Protein AF-A0A183MCG9-F1 (afdb_monomer)

pLDDT: mean 92.88, std 8.15, range [55.12, 97.25]

Structure (mmCIF, N/CA/C/O backbone):
data_AF-A0A183MCG9-F1
#
_entry.id   AF-A0A183MCG9-F1
#
loop_
_atom_site.group_PDB
_atom_site.id
_atom_site.type_symbol
_atom_site.label_atom_id
_atom_site.label_alt_id
_atom_site.label_comp_id
_atom_site.label_asym_id
_atom_site.label_entity_id
_atom_site.label_seq_id
_atom_site.pdbx_PDB_ins_code
_atom_site.Cartn_x
_atom_site.Cartn_y
_atom_site.Cartn_z
_atom_site.occupancy
_atom_site.B_iso_or_equiv
_atom_site.auth_seq_id
_atom_site.auth_comp_id
_atom_site.auth_asym_id
_atom_site.auth_atom_id
_atom_site.pdbx_PDB_model_num
ATOM 1 N N . MET A 1 1 ? 1.601 4.048 -8.310 1.00 68.19 1 MET A N 1
ATOM 2 C CA . MET A 1 1 ? 1.977 2.987 -7.363 1.00 68.19 1 MET A CA 1
ATOM 3 C C . MET A 1 1 ? 1.743 3.542 -5.971 1.00 68.19 1 MET A C 1
ATOM 5 O O . MET A 1 1 ? 2.491 4.422 -5.568 1.00 68.19 1 MET A O 1
ATOM 9 N N . ARG A 1 2 ? 0.603 3.215 -5.354 1.00 77.00 2 ARG A N 1
ATOM 10 C CA . ARG A 1 2 ? 0.153 3.828 -4.087 1.00 77.00 2 ARG A CA 1
ATOM 11 C C . ARG A 1 2 ? -0.152 2.804 -2.990 1.00 77.00 2 ARG A C 1
ATOM 13 O O . ARG A 1 2 ? -0.349 3.207 -1.854 1.00 77.00 2 ARG A O 1
ATOM 20 N N . ASP A 1 3 ? -0.167 1.526 -3.336 1.00 89.00 3 ASP A N 1
ATOM 21 C CA . ASP A 1 3 ? -0.583 0.416 -2.487 1.00 89.00 3 ASP A CA 1
ATOM 22 C C . ASP A 1 3 ? 0.097 -0.865 -2.981 1.00 89.00 3 ASP A C 1
ATOM 24 O O . ASP A 1 3 ? 0.585 -0.929 -4.120 1.00 89.00 3 ASP A O 1
ATOM 28 N N . VAL A 1 4 ? 0.157 -1.863 -2.103 1.00 93.44 4 VAL A N 1
ATOM 29 C CA . VAL A 1 4 ? 0.820 -3.144 -2.382 1.00 93.44 4 VAL A CA 1
ATOM 30 C C . VAL A 1 4 ? 0.078 -4.005 -3.409 1.00 93.44 4 VAL A C 1
ATOM 32 O O . VAL A 1 4 ? 0.723 -4.768 -4.129 1.00 93.44 4 VAL A O 1
ATOM 35 N N . ASP A 1 5 ? -1.241 -3.851 -3.544 1.00 94.12 5 ASP A N 1
ATOM 36 C CA . ASP A 1 5 ? -2.053 -4.623 -4.495 1.00 94.12 5 ASP A CA 1
ATOM 37 C C . ASP A 1 5 ? -1.708 -4.243 -5.941 1.00 94.12 5 ASP A C 1
ATOM 39 O O . ASP A 1 5 ? -1.404 -5.101 -6.771 1.00 94.12 5 ASP A O 1
ATOM 43 N N . SER A 1 6 ? -1.615 -2.942 -6.219 1.00 93.50 6 SER A N 1
ATOM 44 C CA . SER A 1 6 ? -1.162 -2.417 -7.510 1.00 93.50 6 SER A CA 1
ATOM 45 C C . SER A 1 6 ? 0.263 -2.865 -7.856 1.00 93.50 6 SER A C 1
ATOM 47 O O . SER A 1 6 ? 0.610 -3.001 -9.029 1.00 93.50 6 SER A O 1
ATOM 49 N N . MET A 1 7 ? 1.126 -3.056 -6.852 1.00 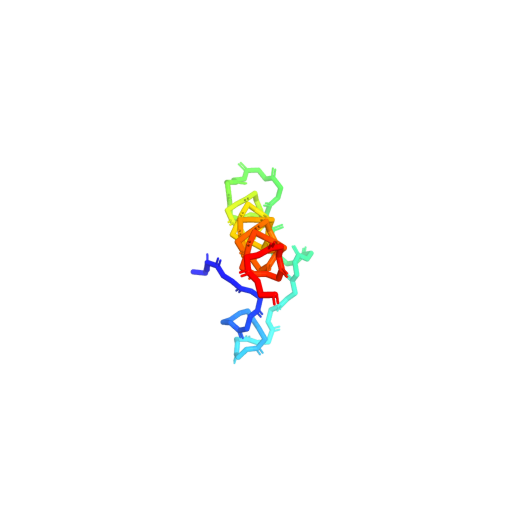95.62 7 MET A N 1
ATOM 50 C CA . MET A 1 7 ? 2.485 -3.563 -7.068 1.00 95.62 7 MET A CA 1
ATOM 51 C C . MET A 1 7 ? 2.470 -5.037 -7.464 1.00 95.62 7 MET A C 1
ATOM 53 O O . MET A 1 7 ? 3.171 -5.423 -8.401 1.00 95.62 7 MET A O 1
ATOM 57 N N . LEU A 1 8 ? 1.628 -5.837 -6.806 1.00 95.50 8 LEU A N 1
ATOM 58 C CA . LEU A 1 8 ? 1.462 -7.253 -7.106 1.00 95.50 8 LEU A CA 1
ATOM 59 C C . LEU A 1 8 ? 0.952 -7.477 -8.536 1.00 95.50 8 LEU A C 1
ATOM 61 O O . LEU A 1 8 ? 1.490 -8.330 -9.240 1.00 95.50 8 LEU A O 1
ATOM 65 N N . GLU A 1 9 ? -0.024 -6.685 -8.991 1.00 96.62 9 GLU A N 1
ATOM 66 C CA . GLU A 1 9 ? -0.540 -6.746 -10.370 1.00 96.62 9 GLU A CA 1
ATOM 67 C C . GLU A 1 9 ? 0.545 -6.481 -11.426 1.00 96.62 9 GLU A C 1
ATOM 69 O O . GLU A 1 9 ? 0.502 -7.033 -12.527 1.00 96.62 9 GLU A O 1
ATOM 74 N N . LEU A 1 10 ? 1.545 -5.665 -11.082 1.00 95.94 10 LEU A N 1
ATOM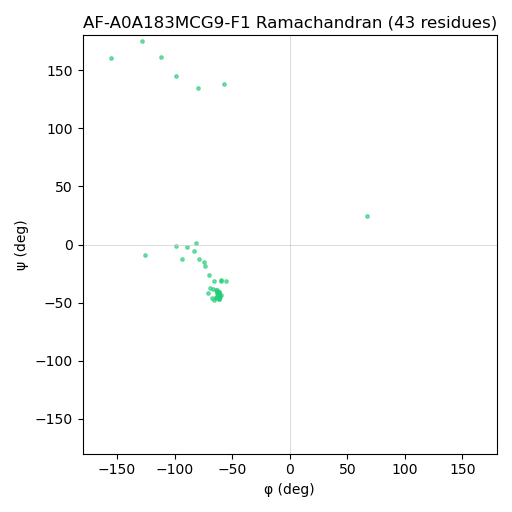 75 C CA . LEU A 1 10 ? 2.687 -5.342 -11.937 1.00 95.94 10 LEU A CA 1
ATOM 76 C C . LEU A 1 10 ? 3.870 -6.310 -11.770 1.00 95.94 10 LEU A C 1
ATOM 78 O O . LEU A 1 10 ? 4.878 -6.156 -12.460 1.00 95.94 10 LEU A O 1
ATOM 82 N N . GLY A 1 11 ? 3.772 -7.293 -10.869 1.00 97.06 11 GLY A N 1
ATOM 83 C CA . GLY A 1 11 ? 4.869 -8.205 -10.539 1.00 97.06 11 GLY A CA 1
ATOM 84 C C . GLY A 1 11 ? 6.044 -7.520 -9.834 1.00 97.06 11 GLY A C 1
ATOM 85 O O . GLY A 1 11 ? 7.170 -8.005 -9.926 1.00 97.06 11 GLY A O 1
ATOM 86 N N . LEU A 1 12 ? 5.790 -6.390 -9.170 1.00 96.19 12 LEU A N 1
ATOM 87 C CA . LEU A 1 12 ? 6.782 -5.620 -8.429 1.00 96.19 12 LEU A CA 1
ATOM 88 C C . LEU A 1 12 ? 6.705 -5.926 -6.936 1.00 96.19 12 LEU A C 1
ATOM 90 O O . LEU A 1 12 ? 5.629 -6.072 -6.356 1.00 96.19 12 LEU A O 1
ATOM 94 N N . TYR A 1 13 ? 7.864 -5.925 -6.293 1.00 95.31 13 TYR A N 1
ATOM 95 C CA . TYR A 1 13 ? 8.012 -6.007 -4.848 1.00 95.31 13 TYR A CA 1
ATOM 96 C C . TYR A 1 13 ? 8.555 -4.696 -4.284 1.00 95.31 13 TYR A C 1
ATOM 98 O O . TYR A 1 13 ? 9.172 -3.891 -4.978 1.00 95.31 13 TYR A O 1
ATOM 106 N N . LEU A 1 14 ? 8.377 -4.482 -2.977 1.00 95.06 14 LEU A N 1
ATOM 107 C CA . LEU A 1 14 ? 8.851 -3.269 -2.297 1.00 95.06 14 LEU A CA 1
ATOM 108 C C . LEU A 1 14 ? 10.358 -3.020 -2.485 1.00 95.06 14 LEU A C 1
ATOM 110 O O . LEU A 1 14 ? 10.801 -1.875 -2.512 1.00 95.06 14 LEU A O 1
ATOM 114 N N . ASN A 1 15 ? 11.149 -4.087 -2.621 1.00 95.00 15 ASN A N 1
ATOM 115 C CA . ASN A 1 15 ? 12.592 -3.988 -2.840 1.00 95.00 15 ASN A CA 1
ATOM 116 C C . ASN A 1 15 ? 12.981 -3.558 -4.257 1.00 95.00 15 ASN A C 1
ATOM 118 O O . A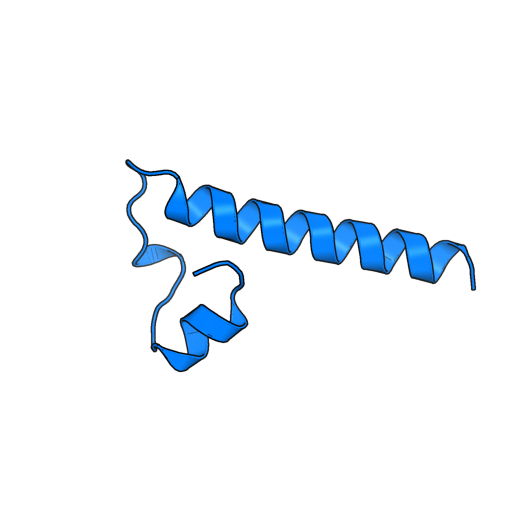SN A 1 15 ? 14.118 -3.134 -4.440 1.00 95.00 15 ASN A O 1
ATOM 122 N N . ASP A 1 16 ? 12.059 -3.617 -5.216 1.00 96.38 16 ASP A N 1
ATOM 123 C CA . ASP A 1 16 ? 12.287 -3.121 -6.575 1.00 96.38 16 ASP A CA 1
ATOM 124 C C . ASP A 1 16 ? 12.164 -1.590 -6.642 1.00 96.38 16 ASP A C 1
ATOM 126 O O . ASP A 1 16 ? 12.557 -0.967 -7.629 1.00 96.38 16 ASP A O 1
ATOM 130 N N . LEU A 1 17 ? 11.639 -0.964 -5.581 1.00 95.12 17 LEU A N 1
ATOM 131 C CA . LEU A 1 17 ? 11.545 0.485 -5.465 1.00 95.12 17 LEU A CA 1
ATOM 132 C C . LEU A 1 17 ? 12.878 1.090 -5.035 1.00 95.12 17 LEU A C 1
ATOM 134 O O . LEU A 1 17 ? 13.519 0.636 -4.079 1.00 95.12 17 LEU A O 1
ATOM 138 N N . SER A 1 18 ? 13.255 2.169 -5.721 1.00 94.56 18 SER A N 1
ATOM 139 C CA . SER A 1 18 ? 14.421 2.976 -5.377 1.00 94.56 18 SER A CA 1
ATOM 140 C C . SER A 1 18 ? 14.310 3.495 -3.943 1.00 94.56 18 SER A C 1
ATOM 142 O O . SER A 1 18 ? 13.260 3.962 -3.514 1.00 94.56 18 SER A O 1
ATOM 144 N N . MET A 1 19 ? 15.419 3.459 -3.203 1.00 94.00 19 MET A N 1
ATOM 145 C CA . MET A 1 19 ? 15.521 4.120 -1.893 1.00 94.00 19 MET A CA 1
ATOM 146 C C . MET A 1 19 ? 15.858 5.612 -2.007 1.00 94.00 19 MET A C 1
ATOM 148 O O . MET A 1 19 ? 15.950 6.305 -0.999 1.00 94.00 19 MET A O 1
ATOM 152 N N . HIS A 1 20 ? 16.118 6.101 -3.220 1.00 96.94 20 HIS A N 1
ATOM 153 C CA . HIS A 1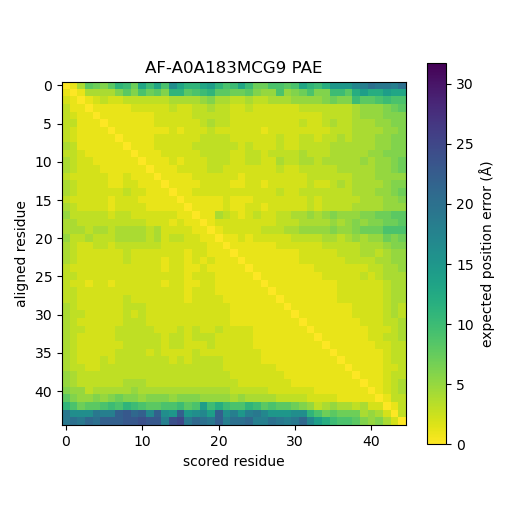 20 ? 16.549 7.478 -3.466 1.00 96.94 20 HIS A CA 1
ATOM 154 C C . HIS A 1 20 ? 15.404 8.397 -3.898 1.00 96.94 20 HIS A C 1
ATOM 156 O O . HIS A 1 20 ? 15.627 9.586 -4.118 1.00 96.94 20 HIS A O 1
ATOM 162 N N . ASP A 1 21 ? 14.195 7.857 -4.029 1.00 95.19 21 ASP A N 1
ATOM 163 C CA . ASP A 1 21 ? 12.981 8.621 -4.272 1.00 95.19 21 ASP A CA 1
ATOM 164 C C . ASP A 1 21 ? 11.897 8.251 -3.253 1.00 95.19 21 ASP A C 1
ATOM 166 O O . ASP A 1 21 ? 12.066 7.364 -2.417 1.00 95.19 21 ASP A O 1
ATOM 170 N N . SER A 1 22 ? 10.775 8.963 -3.308 1.00 95.06 22 SER A N 1
ATOM 171 C CA . SER A 1 22 ? 9.685 8.804 -2.349 1.00 95.06 22 SER A CA 1
ATOM 172 C C . SER A 1 22 ? 8.757 7.626 -2.651 1.00 95.06 22 SER A C 1
ATOM 174 O O . SER A 1 22 ? 7.774 7.447 -1.937 1.00 95.06 22 SER A O 1
ATOM 176 N N . SER A 1 23 ? 8.991 6.832 -3.704 1.00 94.75 23 SER A N 1
ATOM 177 C CA . SER A 1 23 ? 8.053 5.775 -4.113 1.00 94.75 23 SER A CA 1
ATOM 178 C C . SER A 1 23 ? 7.856 4.721 -3.026 1.00 94.75 23 SER A C 1
ATOM 180 O O .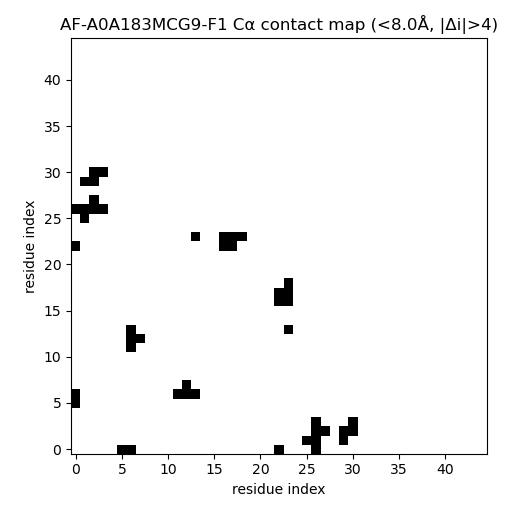 SER A 1 23 ? 6.719 4.348 -2.733 1.00 94.75 23 SER A O 1
ATOM 182 N N . ARG A 1 24 ? 8.949 4.308 -2.375 1.00 95.50 24 ARG A N 1
ATOM 183 C CA . ARG A 1 24 ? 8.931 3.358 -1.260 1.00 95.50 24 ARG A CA 1
ATOM 184 C C . ARG A 1 24 ? 8.188 3.911 -0.048 1.00 95.50 24 ARG A C 1
ATOM 186 O O . ARG A 1 24 ? 7.344 3.218 0.518 1.00 95.50 24 ARG A O 1
ATOM 193 N N . ASP A 1 25 ? 8.461 5.164 0.300 1.00 95.75 25 ASP A N 1
ATOM 194 C CA . ASP A 1 25 ? 7.829 5.837 1.436 1.00 95.75 25 ASP A CA 1
ATOM 195 C C . ASP A 1 25 ? 6.330 6.048 1.203 1.00 95.75 25 ASP A C 1
ATOM 197 O O . ASP A 1 25 ? 5.534 5.868 2.118 1.00 95.75 25 ASP A O 1
ATOM 201 N N . MET A 1 26 ? 5.924 6.373 -0.029 1.00 95.31 26 MET A N 1
ATOM 202 C CA . MET A 1 26 ? 4.515 6.562 -0.380 1.00 95.31 26 MET A CA 1
ATOM 203 C C . MET A 1 26 ? 3.694 5.282 -0.205 1.00 95.31 26 MET A C 1
ATOM 205 O O . MET A 1 26 ? 2.582 5.356 0.312 1.00 95.31 26 MET A O 1
ATOM 209 N N . VAL A 1 27 ? 4.227 4.122 -0.605 1.00 96.12 27 VAL A N 1
ATOM 210 C CA . VAL A 1 27 ? 3.543 2.832 -0.404 1.00 96.12 27 VAL A CA 1
ATOM 211 C C . VAL A 1 27 ? 3.435 2.518 1.088 1.00 96.12 27 VAL A C 1
ATOM 213 O O . VAL A 1 27 ? 2.347 2.224 1.571 1.00 96.12 27 VAL A O 1
ATOM 216 N N . LEU A 1 28 ? 4.530 2.657 1.844 1.00 95.12 28 LEU A N 1
ATOM 217 C CA . LEU A 1 28 ? 4.529 2.393 3.288 1.00 95.12 28 LEU A CA 1
ATOM 218 C C . LEU A 1 28 ? 3.578 3.318 4.061 1.00 95.12 28 LEU A C 1
ATOM 220 O O . LEU A 1 28 ? 2.863 2.856 4.948 1.00 95.12 28 LEU A O 1
ATOM 224 N N . ALA A 1 29 ? 3.533 4.605 3.710 1.00 95.69 29 ALA A N 1
ATOM 225 C CA . ALA A 1 29 ? 2.609 5.560 4.312 1.00 95.69 29 ALA A CA 1
ATOM 226 C C . ALA A 1 29 ? 1.142 5.206 4.013 1.00 95.69 29 ALA A C 1
ATOM 228 O O . ALA A 1 29 ? 0.297 5.310 4.902 1.00 95.69 29 ALA A O 1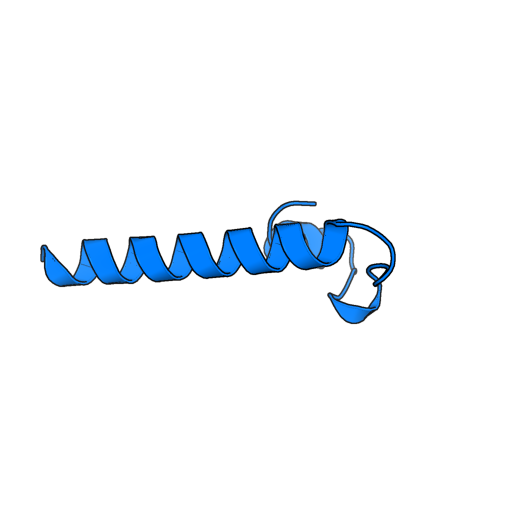
ATOM 229 N N . GLY A 1 30 ? 0.845 4.752 2.789 1.00 94.81 30 GLY A N 1
ATOM 230 C CA . GLY A 1 30 ? -0.486 4.273 2.409 1.00 94.81 30 GLY A CA 1
ATOM 231 C C . GLY A 1 30 ? -0.932 3.066 3.238 1.00 94.81 30 GLY A C 1
ATOM 232 O O . GLY A 1 30 ? -2.032 3.075 3.795 1.00 94.81 30 GLY A O 1
ATOM 233 N N . GLU A 1 31 ? -0.057 2.070 3.396 1.00 95.44 31 GLU A N 1
ATOM 234 C CA . GLU A 1 31 ? -0.333 0.890 4.227 1.00 95.44 31 GLU A CA 1
ATOM 235 C C . GLU A 1 31 ? -0.540 1.259 5.702 1.00 95.44 31 GLU A C 1
ATOM 237 O O . GLU A 1 31 ? -1.484 0.782 6.338 1.00 95.44 31 GLU A O 1
ATOM 242 N N . GLN A 1 32 ? 0.291 2.156 6.247 1.00 96.12 32 GLN A N 1
ATOM 243 C CA . GLN A 1 32 ? 0.140 2.625 7.624 1.00 96.12 32 GLN A CA 1
ATOM 244 C C . GLN A 1 32 ? -1.204 3.337 7.826 1.00 96.12 32 GLN A C 1
ATOM 246 O O . GLN A 1 32 ? -1.927 3.025 8.772 1.00 96.12 32 GLN A O 1
ATOM 251 N N . GLN A 1 33 ? -1.574 4.246 6.920 1.00 95.81 33 GLN A N 1
ATOM 252 C CA . GLN A 1 33 ? -2.845 4.964 6.996 1.00 95.81 33 GLN A CA 1
ATOM 253 C C . GLN A 1 33 ? -4.045 4.006 6.912 1.00 95.81 33 GLN A C 1
ATOM 255 O O . GLN A 1 33 ? -5.018 4.167 7.650 1.00 95.81 33 GLN A O 1
ATOM 260 N N . SER A 1 34 ? -3.982 3.001 6.033 1.00 95.06 34 SER A N 1
ATOM 261 C CA . SER A 1 34 ? -5.023 1.973 5.902 1.00 95.06 34 SER A CA 1
ATOM 262 C C . SER A 1 34 ? -5.188 1.168 7.197 1.00 95.06 34 SER A C 1
ATOM 264 O O . SER A 1 34 ? -6.309 0.968 7.675 1.00 95.06 34 SER A O 1
ATOM 266 N N . ALA A 1 35 ? -4.075 0.768 7.821 1.00 95.81 35 ALA A N 1
ATOM 267 C CA . ALA A 1 35 ? -4.082 0.056 9.094 1.00 95.81 35 ALA A CA 1
ATOM 268 C C . ALA A 1 35 ? -4.656 0.909 10.238 1.00 95.81 35 ALA A C 1
ATOM 270 O O . ALA A 1 35 ? -5.521 0.438 10.977 1.00 95.81 35 ALA A O 1
ATOM 271 N N . GLU A 1 36 ? -4.232 2.170 10.360 1.00 97.12 36 GLU A N 1
ATOM 272 C CA . GLU A 1 36 ? -4.763 3.111 11.354 1.00 97.12 36 GLU A CA 1
ATOM 273 C C . GLU A 1 36 ? -6.272 3.323 11.182 1.00 97.12 36 GLU A C 1
ATOM 275 O O . GLU A 1 36 ? -7.022 3.277 12.160 1.00 97.12 36 GLU A O 1
ATOM 280 N N . LEU A 1 37 ? -6.738 3.483 9.939 1.00 96.81 37 LEU A N 1
ATOM 281 C CA . LEU A 1 37 ? -8.160 3.616 9.635 1.00 96.81 37 LEU A CA 1
ATOM 282 C C . LEU A 1 37 ? -8.9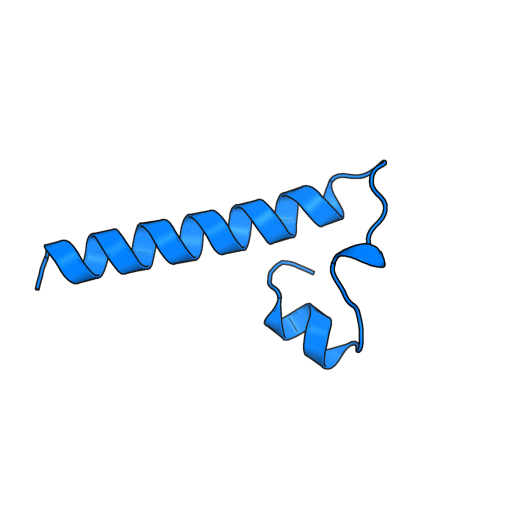44 2.361 10.036 1.00 96.81 37 LEU A C 1
ATOM 284 O O . LEU A 1 37 ? -10.007 2.473 10.645 1.00 96.81 37 LEU A O 1
ATOM 288 N N . LYS A 1 38 ? -8.425 1.169 9.725 1.00 96.75 38 LYS A N 1
ATOM 289 C CA . LYS A 1 38 ? -9.067 -0.096 10.097 1.00 96.75 38 LYS A CA 1
ATOM 290 C C . LYS A 1 38 ? -9.203 -0.228 11.615 1.00 96.75 38 LYS A C 1
ATOM 292 O O . LYS A 1 38 ? -10.286 -0.547 12.096 1.00 96.75 38 LYS A O 1
ATOM 297 N N . LEU A 1 39 ? -8.145 0.089 12.360 1.00 97.25 39 LEU A N 1
ATOM 298 C CA . LEU A 1 39 ? -8.164 0.075 13.824 1.00 97.25 39 LEU A CA 1
ATOM 299 C C . LEU A 1 39 ? -9.153 1.096 14.396 1.00 97.25 39 LEU A C 1
ATOM 301 O O . LEU A 1 39 ? -9.866 0.789 15.349 1.00 97.25 39 LEU A O 1
ATOM 305 N N . ALA A 1 40 ? -9.225 2.297 13.817 1.00 97.00 40 ALA A N 1
ATOM 306 C CA . ALA A 1 40 ? -10.191 3.310 14.231 1.00 97.00 40 ALA A CA 1
ATOM 307 C C . ALA A 1 40 ? -11.641 2.845 14.007 1.00 97.00 40 ALA A C 1
ATOM 309 O O . ALA A 1 40 ? -12.491 3.076 14.861 1.00 97.00 40 ALA A O 1
ATOM 310 N N . LEU A 1 41 ? -11.924 2.158 12.895 1.00 97.12 41 LEU A N 1
ATOM 311 C CA . LEU A 1 41 ? -13.248 1.594 12.611 1.00 97.12 41 LEU A CA 1
ATOM 312 C C . LEU A 1 41 ? -13.602 0.418 13.533 1.00 97.12 41 LEU A C 1
ATOM 314 O O . LEU A 1 41 ? -14.752 0.299 13.947 1.00 97.12 41 LEU A O 1
ATOM 318 N N . GLU A 1 42 ? -12.632 -0.432 13.876 1.00 96.00 42 GLU A N 1
ATOM 319 C CA . GLU A 1 42 ? -12.821 -1.536 14.829 1.00 96.00 42 GLU A CA 1
ATOM 320 C C . GLU A 1 42 ? -13.115 -1.040 16.252 1.00 96.00 42 GLU A C 1
ATOM 322 O O . GLU A 1 42 ? -13.869 -1.688 16.963 1.00 96.00 42 GLU A O 1
ATOM 327 N N . GLN A 1 43 ? -12.578 0.113 16.664 1.00 83.56 43 GLN A N 1
ATOM 328 C CA . GLN A 1 43 ? -12.850 0.708 17.983 1.00 83.56 43 GLN A CA 1
ATOM 329 C C . GLN A 1 43 ? -14.251 1.329 18.117 1.00 83.56 43 GLN A 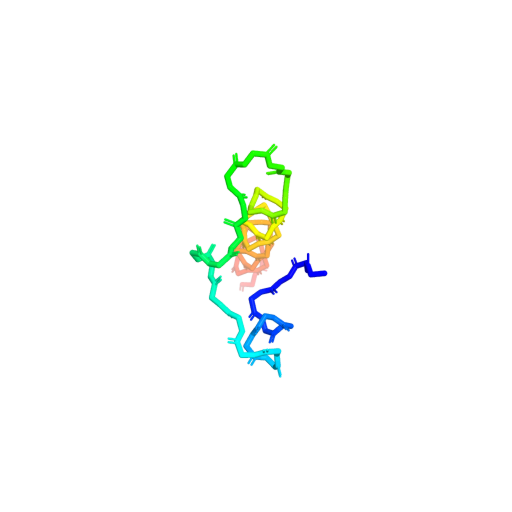C 1
ATOM 331 O O . GLN A 1 43 ? -14.692 1.590 19.236 1.00 83.56 43 GLN A O 1
ATOM 336 N N . VAL A 1 44 ? -14.924 1.624 17.001 1.00 76.56 44 VAL A N 1
ATOM 337 C CA . VAL A 1 44 ? -16.262 2.249 16.982 1.00 76.56 44 VAL A CA 1
ATOM 338 C C . VAL A 1 44 ? -17.388 1.201 16.916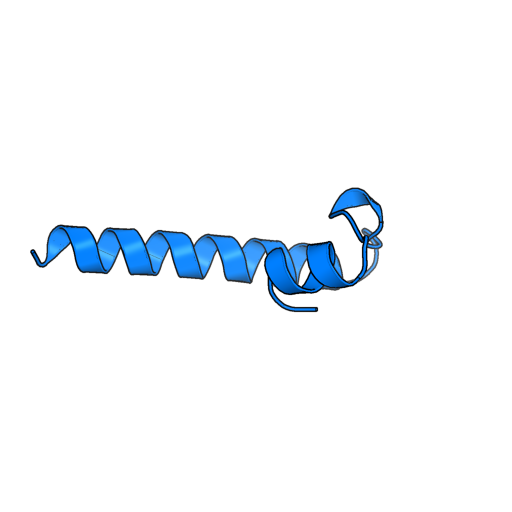 1.00 76.56 44 VAL A C 1
ATOM 340 O O . VAL A 1 44 ? -18.546 1.549 17.150 1.00 76.56 44 VAL A O 1
ATOM 343 N N . ASN A 1 45 ? -17.055 -0.065 16.638 1.00 55.12 45 ASN A N 1
ATOM 344 C CA . ASN A 1 45 ? -17.977 -1.209 16.627 1.00 55.12 45 ASN A CA 1
ATOM 345 C C . ASN A 1 45 ? -17.897 -2.024 17.923 1.00 55.12 45 ASN A C 1
ATOM 347 O O . ASN A 1 45 ? -18.936 -2.627 18.278 1.00 55.12 45 ASN A O 1
#

Nearest PDB structures (foldseek):
  8hbh-assembly1_B  TM=7.537E-01  e=3.727E-02  Homo sapiens
  8hbf-assembly1_B  TM=7.473E-01  e=8.728E-02  Homo sapiens
  6jt0-assembly1_B  TM=6.658E-01  e=1.159E-01  Homo sapiens

InterPro domains:
  IPR011645 Haem NO binding associated [PF07701] (1-43)

Foldseek 3Di:
DQEVVVCVVVVHDLVVDDPVDCPSVNHVVSVVVVVVVVVVVVVVD

Secondary structure (DSSP, 8-state):
--SHHHHHHTT--GGGS-SSSSHHHHHHHHHHHHHHHHHHHHHH-

Radius of gyration: 12.73 Å; Cα contacts (8 Å, |Δi|>4): 23; chains: 1; bounding box: 34×17×30 Å

Organism: NCBI:txid48269

Mean predicted aligned error: 3.45 Å

Solvent-accessible surface area (backbone atoms only — not comparable to full-atom values): 2739 Å² total; per-residue (Å²): 123,57,44,70,66,65,28,52,80,69,74,47,55,78,83,77,43,56,89,88,54,63,62,45,56,47,27,53,52,40,53,50,53,52,51,54,51,51,53,55,54,60,74,77,108

Sequence (45 aa):
MRDVDSMLELGLYLNDLSMHDSSRDMVLAGEQQSAELKLALEQVN